Protein AF-A0AAT9HBM7-F1 (afdb_monomer_lite)

Secondary structure (DSSP, 8-state):
--SSSSHHHHHHHHHHHHHHHHHHHHHHHHHHHHHSTTHHHHHHHHHHHHHHHHHHHHHHHIIIIIHHHHHHHH--

pLDDT: mean 82.79, std 14.35, range [48.19, 97.12]

Foldseek 3Di:
DPPCLDPVNLVVVLVVVLVVLLVVLVVVLVVCLVPPPCSVVCSVVSNVVSVVVSVVVSVVVCCVSVVVSCCSNPPD

Radius of gyration: 16.89 Å; chains: 1; bounding box: 32×21×51 Å

InterPro domains:
  IPR000701 Succinate dehydrogenase/fumarate reductase type B, transmembrane subunit [PF01127] (4-58)
  IPR034804 Fumarate reductase/succinate dehydrogenase, transmembrane subunit [G3DSA:1.20.1300.10] (1-65)
  IPR034804 Fumarate reductase/succinate dehydrogenase, transmembrane subunit [SSF81343] (2-63)
  IPR039023 Succinate dehydrogenase membrane subunit SdhC, prokaryotes [PTHR41910] (1-73)

Organism: NCBI:txid3074435

Sequence (76 aa):
MATYKTPIVALLEYGLVAAILFHALNGLRVIAVDFWAKGARYQKQMLWTVVAIWVVLMLGAIYPVLGHAAREVFGS

Structure (mmCIF, N/CA/C/O backbone):
data_AF-A0AAT9HBM7-F1
#
_entry.id   AF-A0AAT9HBM7-F1
#
loop_
_atom_site.group_PDB
_atom_site.id
_atom_site.type_symbol
_atom_site.label_atom_id
_atom_site.label_alt_id
_atom_site.label_comp_id
_atom_site.label_asym_id
_atom_site.label_entity_id
_atom_site.label_seq_id
_atom_site.pdbx_PDB_ins_code
_atom_site.Cartn_x
_atom_site.Cartn_y
_atom_site.Cartn_z
_atom_site.occupancy
_atom_site.B_iso_or_equiv
_atom_site.auth_seq_id
_atom_site.auth_comp_id
_atom_site.auth_asym_id
_atom_site.auth_atom_id
_atom_site.pdbx_PDB_model_num
ATOM 1 N N . MET A 1 1 ? 15.349 11.811 -26.830 1.00 48.19 1 MET A N 1
ATOM 2 C CA . MET A 1 1 ? 14.206 10.889 -26.639 1.00 48.19 1 MET A CA 1
ATOM 3 C C . MET A 1 1 ? 14.704 9.459 -26.378 1.00 48.19 1 MET A C 1
ATOM 5 O O . MET A 1 1 ? 14.324 8.545 -27.091 1.00 48.19 1 MET A O 1
ATOM 9 N N . ALA A 1 2 ? 15.577 9.259 -25.380 1.00 56.03 2 ALA A N 1
ATOM 10 C CA . ALA A 1 2 ? 16.204 7.952 -25.107 1.00 56.03 2 ALA A CA 1
ATOM 11 C C . ALA A 1 2 ? 16.248 7.570 -23.611 1.00 56.03 2 ALA A C 1
ATOM 13 O O . ALA A 1 2 ? 16.568 6.439 -23.280 1.00 56.03 2 ALA A O 1
ATOM 14 N N . THR A 1 3 ? 15.899 8.482 -22.696 1.00 55.84 3 THR A N 1
ATOM 15 C CA . THR A 1 3 ? 16.060 8.260 -21.245 1.00 55.84 3 THR A CA 1
ATOM 16 C C . THR A 1 3 ? 14.882 7.514 -20.600 1.00 55.84 3 THR A C 1
ATOM 18 O O . THR A 1 3 ? 15.081 6.803 -19.623 1.00 55.84 3 THR A O 1
ATOM 21 N N . TYR A 1 4 ? 13.670 7.613 -21.161 1.00 48.81 4 TYR A N 1
ATOM 22 C CA . TYR A 1 4 ? 12.453 7.000 -20.594 1.00 48.81 4 TYR A CA 1
ATOM 23 C C . TYR A 1 4 ? 12.227 5.539 -21.003 1.00 48.81 4 TYR A C 1
ATOM 25 O O . TYR A 1 4 ? 11.475 4.830 -20.350 1.00 48.81 4 TYR A O 1
ATOM 33 N N . LYS A 1 5 ? 12.907 5.056 -22.048 1.00 54.56 5 LYS A N 1
ATOM 34 C CA . LYS A 1 5 ? 12.781 3.675 -22.537 1.00 54.56 5 LYS A CA 1
ATOM 35 C C . LYS A 1 5 ? 13.901 2.793 -21.996 1.00 54.56 5 LYS A C 1
ATOM 37 O O . LYS A 1 5 ? 14.671 2.220 -22.761 1.00 54.56 5 LYS A O 1
ATOM 42 N N . THR A 1 6 ? 14.051 2.742 -20.676 1.00 67.00 6 THR A N 1
ATOM 43 C CA . THR A 1 6 ? 15.040 1.860 -20.046 1.00 67.00 6 THR A CA 1
ATOM 44 C C . THR A 1 6 ? 14.353 0.918 -19.059 1.00 67.00 6 THR A C 1
ATOM 46 O O . THR A 1 6 ? 13.440 1.351 -18.353 1.00 67.00 6 THR A O 1
ATOM 49 N N . PRO A 1 7 ? 14.793 -0.352 -18.952 1.00 67.88 7 PRO A N 1
ATOM 50 C CA . PRO A 1 7 ? 14.243 -1.315 -17.990 1.00 67.88 7 PRO A CA 1
ATOM 51 C C . PRO A 1 7 ? 14.220 -0.799 -16.542 1.00 67.88 7 PRO A C 1
ATOM 53 O O . PRO A 1 7 ? 13.407 -1.231 -15.731 1.00 67.88 7 PRO A O 1
ATOM 56 N N . ILE A 1 8 ? 15.103 0.153 -16.228 1.00 78.81 8 ILE A N 1
ATOM 57 C CA . ILE A 1 8 ? 15.203 0.812 -14.926 1.00 78.81 8 ILE A CA 1
ATOM 58 C C . ILE A 1 8 ? 13.964 1.668 -14.645 1.00 78.81 8 ILE A C 1
ATOM 60 O O . ILE A 1 8 ? 13.400 1.567 -13.561 1.00 78.81 8 ILE A O 1
ATOM 64 N N . VAL A 1 9 ? 13.512 2.484 -15.602 1.00 80.06 9 VAL A N 1
ATOM 65 C CA . VAL A 1 9 ? 12.338 3.355 -15.411 1.00 80.06 9 VAL A CA 1
ATOM 66 C C . VAL A 1 9 ? 11.073 2.519 -15.223 1.00 80.06 9 VAL A C 1
ATOM 68 O O . VAL A 1 9 ? 10.316 2.782 -14.297 1.00 80.06 9 VAL A O 1
ATOM 71 N N . ALA A 1 10 ? 10.909 1.440 -15.991 1.00 77.88 10 ALA A N 1
ATOM 72 C CA . ALA A 1 10 ? 9.793 0.507 -15.823 1.00 77.88 10 ALA A CA 1
ATOM 73 C C . ALA A 1 10 ? 9.767 -0.153 -14.429 1.00 77.88 10 ALA A C 1
ATOM 75 O O . ALA A 1 10 ? 8.708 -0.324 -13.824 1.00 77.88 10 ALA A O 1
ATOM 76 N N . LEU A 1 11 ? 10.941 -0.499 -13.887 1.00 82.44 11 LEU A N 1
ATOM 77 C CA . LEU A 1 11 ? 11.060 -1.017 -12.523 1.00 82.44 11 L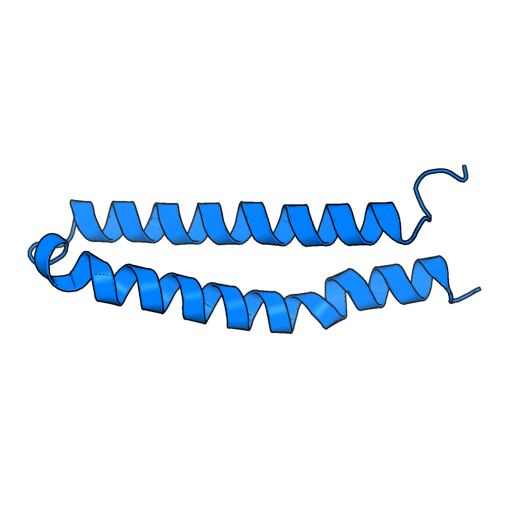EU A CA 1
ATOM 78 C C . LEU A 1 11 ? 10.675 0.047 -11.482 1.00 82.44 11 LEU A C 1
ATOM 80 O O . LEU A 1 11 ? 9.990 -0.266 -10.507 1.00 82.44 11 LEU A O 1
ATOM 84 N N . LEU A 1 12 ? 11.094 1.300 -11.689 1.00 88.12 12 LEU A N 1
ATOM 85 C CA . LEU A 1 12 ? 10.750 2.422 -10.812 1.00 88.12 12 LEU A CA 1
ATOM 86 C C . LEU A 1 12 ? 9.249 2.734 -10.846 1.00 88.12 12 LEU A C 1
ATOM 88 O O . LEU A 1 12 ? 8.659 2.954 -9.791 1.00 88.12 12 LEU A O 1
ATOM 92 N N . GLU A 1 13 ? 8.617 2.696 -12.017 1.00 85.44 13 GLU A N 1
ATOM 93 C CA . GLU A 1 13 ? 7.167 2.857 -12.171 1.00 85.44 13 GLU A CA 1
ATOM 94 C C . GLU A 1 13 ? 6.402 1.732 -11.471 1.00 85.44 13 GLU A C 1
ATOM 96 O O . GLU A 1 13 ? 5.474 1.995 -10.706 1.00 85.44 13 GLU A O 1
ATOM 101 N N . TYR A 1 14 ? 6.832 0.479 -11.638 1.00 87.06 14 TYR A N 1
ATOM 102 C CA . TYR A 1 14 ? 6.243 -0.647 -10.912 1.00 87.06 14 TYR A CA 1
ATOM 103 C C . TYR A 1 14 ? 6.417 -0.505 -9.389 1.00 87.06 14 TYR A C 1
ATOM 105 O O . TYR A 1 14 ? 5.482 -0.757 -8.624 1.00 87.06 14 TYR A O 1
ATOM 113 N N . GLY A 1 15 ? 7.585 -0.035 -8.938 1.00 91.00 15 GLY A N 1
ATOM 114 C CA . GLY A 1 15 ? 7.844 0.301 -7.537 1.00 91.00 15 GLY A CA 1
ATOM 115 C C . GLY A 1 15 ? 6.937 1.420 -7.011 1.00 91.00 15 GLY A C 1
ATOM 116 O O . GLY A 1 15 ? 6.430 1.332 -5.891 1.00 91.00 15 GLY A O 1
ATOM 117 N N . LEU A 1 16 ? 6.673 2.440 -7.829 1.00 92.62 16 LEU A N 1
ATOM 118 C CA . LEU A 1 16 ? 5.754 3.527 -7.500 1.00 92.62 16 LEU A CA 1
ATOM 119 C C . LEU A 1 16 ? 4.315 3.016 -7.348 1.00 92.62 16 LEU A C 1
ATOM 121 O O . LEU A 1 16 ? 3.653 3.352 -6.364 1.00 92.62 16 LEU A O 1
ATOM 125 N N . VAL A 1 17 ? 3.850 2.156 -8.264 1.00 91.69 17 VAL A N 1
ATOM 126 C CA . VAL A 1 17 ? 2.536 1.499 -8.154 1.00 91.69 17 VAL A CA 1
ATOM 127 C C . VAL A 1 17 ? 2.452 0.701 -6.852 1.00 91.69 17 VAL A C 1
ATOM 129 O O . VAL A 1 17 ? 1.490 0.860 -6.100 1.00 91.69 17 VAL A O 1
ATOM 132 N N . ALA A 1 18 ? 3.486 -0.084 -6.535 1.00 93.88 18 ALA A N 1
ATOM 133 C CA . ALA A 1 18 ? 3.582 -0.823 -5.277 1.00 93.88 18 ALA A CA 1
ATOM 134 C C . ALA A 1 18 ? 3.424 0.079 -4.044 1.00 93.88 18 ALA A C 1
ATOM 136 O O . ALA A 1 18 ? 2.627 -0.237 -3.153 1.00 93.88 18 ALA A O 1
ATOM 137 N N . ALA A 1 19 ? 4.149 1.198 -4.002 1.00 96.06 19 ALA A N 1
ATOM 138 C CA . ALA A 1 19 ? 4.126 2.132 -2.881 1.00 96.06 19 ALA A CA 1
ATOM 139 C C . ALA A 1 19 ? 2.750 2.793 -2.699 1.00 96.06 19 ALA A C 1
ATOM 141 O O . ALA A 1 19 ? 2.209 2.796 -1.589 1.00 96.06 19 ALA A O 1
ATOM 142 N N . ILE A 1 20 ? 2.158 3.308 -3.782 1.00 95.75 20 ILE A N 1
ATOM 143 C CA . ILE A 1 20 ? 0.858 3.995 -3.738 1.00 95.75 20 ILE A CA 1
ATOM 144 C C . ILE A 1 20 ? -0.255 3.016 -3.352 1.00 95.75 20 ILE A C 1
ATOM 146 O O . ILE A 1 20 ? -1.084 3.331 -2.495 1.00 95.75 20 ILE A O 1
ATOM 150 N N . LEU A 1 21 ? -0.253 1.809 -3.926 1.00 94.94 21 LEU A N 1
ATOM 151 C CA . LEU A 1 21 ? -1.264 0.794 -3.634 1.00 94.94 21 LEU A CA 1
ATOM 152 C C . LEU A 1 21 ? -1.214 0.364 -2.161 1.00 94.94 21 LEU A C 1
ATOM 154 O O . LEU A 1 21 ? -2.248 0.285 -1.495 1.00 94.94 21 LEU A O 1
ATOM 158 N N . PHE A 1 22 ? -0.011 0.130 -1.625 1.00 96.44 22 PHE A N 1
ATOM 159 C CA . PHE A 1 22 ? 0.161 -0.215 -0.212 1.00 96.44 22 PHE A CA 1
ATOM 160 C C . PHE A 1 22 ? -0.283 0.925 0.707 1.00 96.44 22 PHE A C 1
ATOM 162 O O . PHE A 1 22 ? -0.946 0.681 1.717 1.00 96.44 22 PHE A O 1
ATOM 169 N N . HIS A 1 23 ? 0.057 2.170 0.360 1.00 97.12 23 HIS A N 1
ATOM 170 C C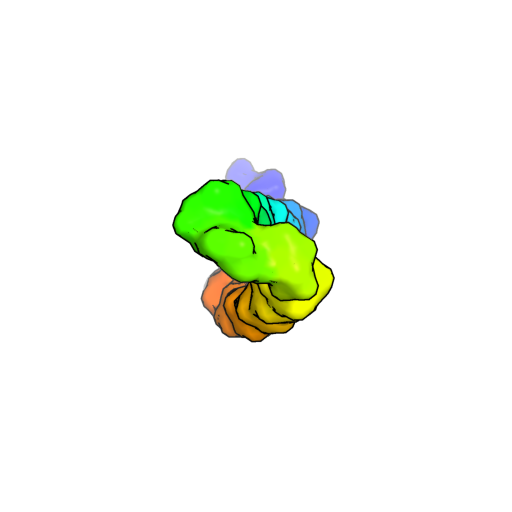A . HIS A 1 23 ? -0.332 3.350 1.127 1.00 97.12 23 HIS A CA 1
ATOM 171 C C . HIS A 1 23 ? -1.857 3.510 1.185 1.00 97.12 23 HIS A C 1
ATOM 173 O O . HIS A 1 23 ? -2.411 3.660 2.275 1.00 97.12 23 HIS A O 1
ATOM 179 N N . ALA A 1 24 ? -2.542 3.388 0.045 1.00 96.62 24 ALA A N 1
ATOM 180 C CA . ALA A 1 24 ? -3.999 3.477 -0.025 1.00 96.62 24 ALA A CA 1
ATOM 181 C C . ALA A 1 24 ? -4.687 2.385 0.817 1.00 96.62 24 ALA A C 1
ATOM 183 O O . ALA A 1 24 ? -5.578 2.682 1.618 1.00 96.62 24 ALA A O 1
ATOM 184 N N . LEU A 1 25 ? -4.237 1.129 0.704 1.00 96.69 25 LEU A N 1
ATOM 185 C CA . LEU A 1 25 ? -4.800 0.014 1.475 1.00 96.69 25 LEU A CA 1
ATOM 186 C C . LEU A 1 25 ? -4.527 0.149 2.982 1.00 96.69 25 LEU A C 1
ATOM 188 O O 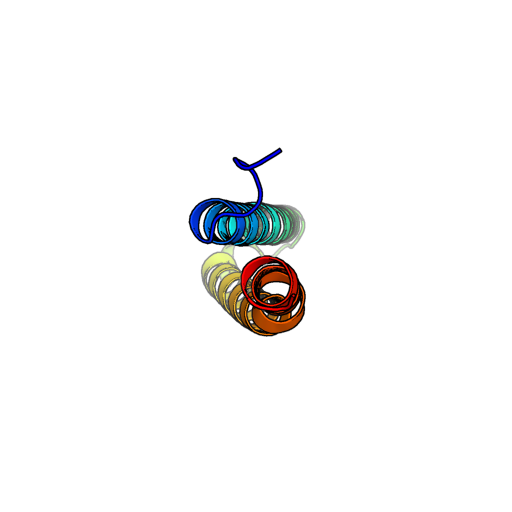. LEU A 1 25 ? -5.395 -0.156 3.803 1.00 96.69 25 LEU A O 1
ATOM 192 N N . ASN A 1 26 ? -3.350 0.644 3.370 1.00 95.25 26 ASN A N 1
ATOM 193 C CA . ASN A 1 26 ? -3.056 0.922 4.775 1.00 95.25 26 ASN A CA 1
ATOM 194 C C . ASN A 1 26 ? -3.867 2.086 5.334 1.00 95.25 26 ASN A C 1
ATOM 196 O O . ASN A 1 26 ? -4.284 2.006 6.488 1.00 95.25 26 ASN A O 1
ATOM 200 N N . GLY A 1 27 ? -4.107 3.134 4.544 1.00 94.06 27 GLY A N 1
ATOM 201 C CA . GLY A 1 27 ? -5.009 4.219 4.922 1.00 94.06 27 GLY A CA 1
ATOM 202 C C . GLY A 1 27 ? -6.402 3.679 5.243 1.00 94.06 27 GLY A C 1
ATOM 203 O O . GLY A 1 27 ? -6.929 3.937 6.324 1.00 94.06 27 GLY A O 1
ATOM 204 N N . LEU A 1 28 ? -6.944 2.818 4.372 1.00 94.75 28 LEU A N 1
ATOM 205 C CA . LEU A 1 28 ? -8.238 2.168 4.600 1.00 94.75 28 LEU A CA 1
ATOM 206 C C . LEU A 1 28 ? -8.246 1.298 5.867 1.00 94.75 28 LEU A C 1
ATOM 208 O O . LEU A 1 28 ? -9.214 1.325 6.625 1.00 94.75 28 LEU A O 1
ATOM 212 N N . ARG A 1 29 ? -7.164 0.558 6.134 1.00 94.44 29 ARG A N 1
ATOM 213 C CA . ARG A 1 29 ? -7.010 -0.217 7.376 1.00 94.44 29 ARG A CA 1
ATOM 214 C C . ARG A 1 29 ? -7.049 0.673 8.610 1.00 94.44 29 ARG A C 1
ATOM 216 O O . ARG A 1 29 ? -7.713 0.305 9.570 1.00 94.44 29 ARG A O 1
ATOM 223 N N . VAL A 1 30 ? -6.323 1.791 8.612 1.00 94.06 30 VAL A N 1
ATOM 224 C CA . VAL A 1 30 ? -6.295 2.720 9.755 1.00 94.06 30 VAL A CA 1
ATOM 225 C C . VAL A 1 30 ? -7.689 3.291 10.002 1.00 94.06 30 VAL A C 1
ATOM 227 O O . VAL A 1 30 ? -8.193 3.152 11.108 1.00 94.06 30 VAL A O 1
ATOM 230 N N . ILE A 1 31 ? -8.366 3.774 8.955 1.00 94.69 31 ILE A N 1
ATOM 231 C CA . ILE A 1 31 ? -9.762 4.234 9.045 1.00 94.69 31 ILE A CA 1
ATOM 232 C C . ILE A 1 31 ? -10.654 3.127 9.628 1.00 94.69 31 ILE A C 1
ATOM 234 O O . ILE A 1 31 ? -11.402 3.351 10.576 1.00 94.69 31 ILE A O 1
ATOM 238 N N . ALA A 1 32 ? -10.555 1.901 9.112 1.00 91.88 32 ALA A N 1
ATOM 239 C CA . ALA A 1 32 ? -11.345 0.785 9.621 1.00 91.88 32 ALA A CA 1
ATOM 240 C C . ALA A 1 32 ? -11.032 0.462 11.093 1.00 91.88 32 ALA A C 1
ATOM 242 O O . ALA A 1 32 ? -11.935 0.088 11.830 1.00 91.88 32 ALA A O 1
ATOM 243 N N . VAL A 1 33 ? -9.784 0.606 11.541 1.00 91.12 33 VAL A N 1
ATOM 244 C CA . VAL A 1 33 ? -9.410 0.416 12.950 1.00 91.12 33 VAL A CA 1
ATOM 245 C C . VAL A 1 33 ? -10.005 1.508 13.840 1.00 91.12 33 VAL A C 1
ATOM 247 O O . VAL A 1 33 ? -10.496 1.175 14.919 1.00 91.12 33 VAL A O 1
ATOM 250 N N . ASP A 1 34 ? -10.000 2.761 13.387 1.00 90.06 34 ASP A N 1
ATOM 251 C CA . ASP A 1 34 ? -10.462 3.919 14.163 1.00 90.06 34 ASP A CA 1
ATOM 252 C C . ASP A 1 34 ? -11.989 3.946 14.318 1.00 90.06 34 ASP A C 1
ATOM 254 O O . ASP A 1 34 ? -12.507 4.312 15.373 1.00 90.06 34 ASP A O 1
ATOM 258 N N . PHE A 1 35 ? -12.725 3.512 13.290 1.00 91.50 35 PHE A N 1
ATOM 259 C CA . PHE A 1 35 ? -14.192 3.557 13.281 1.00 91.50 35 PHE A CA 1
ATOM 260 C C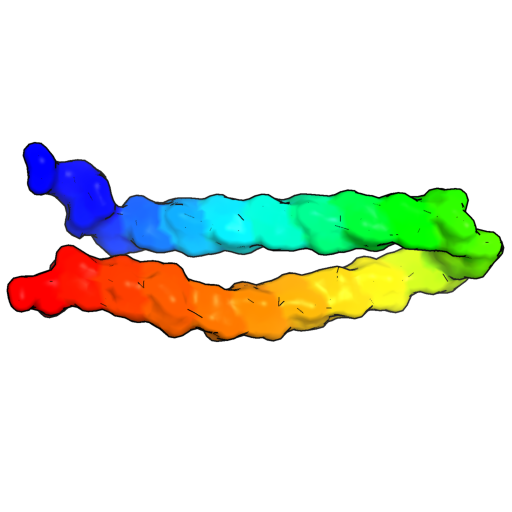 . PHE A 1 35 ? -14.874 2.231 13.664 1.00 91.50 35 PHE A C 1
ATOM 262 O O . PHE A 1 35 ? -16.096 2.193 13.816 1.00 91.50 35 PHE A O 1
ATOM 269 N N . TRP A 1 36 ? -14.133 1.133 13.848 1.00 88.31 36 TRP A N 1
ATOM 270 C CA . TRP A 1 36 ? -14.703 -0.175 14.196 1.00 88.31 36 TRP A CA 1
ATOM 271 C C . TRP A 1 36 ? -14.491 -0.502 15.682 1.00 88.31 36 TRP A C 1
ATOM 273 O O . TRP A 1 36 ? -13.364 -0.595 16.156 1.00 88.31 36 TRP A O 1
ATOM 283 N N . ALA A 1 37 ? -15.564 -0.806 16.423 1.00 81.94 37 ALA A N 1
ATOM 284 C CA . ALA A 1 37 ? -15.516 -1.047 17.879 1.00 81.94 37 ALA A CA 1
ATOM 285 C C . ALA A 1 37 ? -14.573 -2.192 18.329 1.00 81.94 37 ALA A C 1
ATOM 287 O O . ALA A 1 37 ? -14.088 -2.222 19.455 1.00 81.94 37 ALA A O 1
ATOM 288 N N . LYS A 1 38 ? -14.309 -3.160 17.446 1.00 84.56 38 LYS A N 1
ATOM 289 C CA . LYS A 1 38 ? -13.327 -4.257 17.617 1.00 84.56 38 LYS A CA 1
ATOM 290 C C . LYS A 1 38 ? -12.012 -4.048 16.839 1.00 84.56 38 LYS A C 1
ATOM 292 O O . LYS A 1 38 ? -11.234 -4.993 16.726 1.00 84.56 38 LYS A O 1
ATOM 297 N N . GLY A 1 39 ? -11.767 -2.860 16.284 1.00 76.50 39 GLY A N 1
ATOM 298 C CA . GLY A 1 39 ? -10.636 -2.565 15.400 1.00 76.50 39 GLY A CA 1
ATOM 299 C C . GLY A 1 39 ? -9.298 -2.855 16.074 1.00 76.50 39 GLY A C 1
ATOM 300 O O . GLY A 1 39 ? -8.484 -3.597 15.531 1.00 76.50 39 GLY A O 1
ATOM 301 N N . ALA A 1 40 ? -9.136 -2.408 17.325 1.00 81.06 40 ALA A N 1
ATOM 302 C CA . ALA A 1 40 ? -7.956 -2.672 18.156 1.00 81.06 40 ALA A CA 1
ATOM 303 C C . ALA A 1 40 ? -7.668 -4.172 18.380 1.00 81.06 40 ALA A C 1
ATOM 305 O O . ALA A 1 40 ? -6.513 -4.577 18.476 1.00 81.06 40 ALA A O 1
ATOM 306 N N . ARG A 1 41 ? -8.704 -5.022 18.410 1.00 87.94 41 ARG A N 1
ATOM 307 C CA . ARG A 1 41 ? -8.548 -6.473 18.609 1.00 87.94 41 ARG A CA 1
ATOM 308 C C . ARG A 1 41 ? -8.032 -7.185 17.359 1.00 87.94 41 ARG A C 1
ATOM 310 O O . ARG A 1 41 ? -7.348 -8.198 17.485 1.00 87.94 41 ARG A O 1
ATOM 317 N N . TYR A 1 42 ? -8.375 -6.681 16.174 1.00 90.56 42 TYR A N 1
ATOM 318 C CA . TYR A 1 42 ? -8.086 -7.340 14.899 1.00 90.56 42 TYR A CA 1
ATOM 319 C C . TYR A 1 42 ? -6.985 -6.663 14.075 1.00 90.56 42 TYR A C 1
ATOM 321 O O . TYR A 1 42 ? -6.747 -7.070 12.941 1.00 90.56 42 TYR A O 1
ATOM 329 N N . GLN A 1 43 ? -6.267 -5.677 14.626 1.00 88.62 43 GLN A N 1
ATOM 330 C CA . GLN A 1 43 ? -5.250 -4.906 13.890 1.00 88.62 43 GLN A CA 1
ATOM 331 C C . GLN A 1 43 ? -4.219 -5.792 13.176 1.00 88.62 43 GLN A C 1
ATOM 333 O O . GLN A 1 43 ? -3.878 -5.538 12.019 1.00 88.62 43 GLN A O 1
ATOM 338 N N . LYS A 1 44 ? -3.755 -6.867 13.830 1.00 90.62 44 LYS A N 1
ATOM 339 C CA . LYS A 1 44 ? -2.792 -7.804 13.236 1.00 90.62 44 LYS A CA 1
ATOM 340 C C . LYS A 1 44 ? -3.403 -8.575 12.065 1.00 90.62 44 LYS A C 1
ATOM 342 O O . LYS A 1 44 ? -2.761 -8.666 11.022 1.00 90.62 44 LYS A O 1
ATOM 347 N N . GLN A 1 45 ? -4.625 -9.102 12.201 1.00 92.44 45 GLN A N 1
ATOM 348 C CA . GLN A 1 45 ? -5.313 -9.754 11.080 1.00 92.44 45 GLN A CA 1
ATOM 349 C C . GLN A 1 45 ? -5.546 -8.771 9.929 1.00 92.44 45 GLN A C 1
ATOM 351 O O . GLN A 1 45 ? -5.282 -9.115 8.785 1.00 92.44 45 GLN A O 1
ATOM 356 N N . MET A 1 46 ? -5.966 -7.538 10.222 1.00 90.81 46 MET A N 1
ATOM 357 C CA . MET A 1 46 ? -6.220 -6.517 9.202 1.00 90.81 46 MET A CA 1
ATOM 358 C C . MET A 1 46 ? -4.949 -6.145 8.428 1.00 90.81 46 MET A C 1
ATOM 360 O O . MET A 1 46 ? -5.012 -5.967 7.215 1.00 90.81 46 MET A O 1
ATOM 364 N N . LEU A 1 47 ? -3.788 -6.081 9.094 1.00 93.56 47 LEU A N 1
ATOM 365 C CA . LEU A 1 47 ? -2.500 -5.899 8.420 1.00 93.56 47 LEU A CA 1
ATOM 366 C C . LEU A 1 47 ? -2.207 -7.050 7.451 1.00 93.56 47 LEU A C 1
ATOM 368 O O . LEU A 1 47 ? -1.886 -6.796 6.293 1.00 93.56 47 LEU A O 1
ATOM 372 N N . TRP A 1 48 ? -2.335 -8.302 7.899 1.00 95.81 48 TRP A N 1
ATOM 373 C CA . TRP A 1 48 ? -2.087 -9.465 7.042 1.00 95.81 48 TRP A CA 1
ATOM 374 C C . TRP A 1 48 ? -3.063 -9.543 5.870 1.00 95.81 48 TRP A C 1
ATOM 376 O O . TRP A 1 48 ? -2.646 -9.863 4.761 1.00 95.81 48 TRP A O 1
ATOM 386 N N . THR A 1 49 ? -4.327 -9.174 6.080 1.00 95.06 49 THR A N 1
ATOM 387 C CA . THR A 1 49 ? -5.316 -9.050 5.005 1.00 95.06 49 THR A CA 1
ATOM 388 C C . THR A 1 49 ? -4.902 -7.989 3.988 1.00 95.06 49 THR A C 1
ATOM 390 O O . THR A 1 49 ? -4.922 -8.263 2.791 1.00 95.06 49 THR A O 1
ATOM 393 N N . VAL A 1 50 ? -4.472 -6.803 4.435 1.00 96.12 50 VAL A N 1
ATOM 394 C CA . VAL A 1 50 ? -3.968 -5.753 3.534 1.00 96.12 50 VAL A CA 1
ATOM 395 C C . VAL A 1 50 ? -2.758 -6.232 2.743 1.00 96.12 50 VAL A C 1
ATOM 397 O O . VAL A 1 50 ? -2.719 -6.031 1.534 1.00 96.12 50 VAL A O 1
ATOM 400 N N . VAL A 1 51 ? -1.797 -6.892 3.392 1.00 96.12 51 VAL A N 1
ATOM 401 C CA . VAL A 1 51 ? -0.610 -7.434 2.718 1.00 96.12 51 VAL A CA 1
ATOM 402 C C . VAL A 1 51 ? -1.006 -8.494 1.690 1.00 96.12 51 VAL A C 1
ATOM 404 O O . VAL A 1 51 ? -0.515 -8.450 0.567 1.00 96.12 51 VAL A O 1
ATOM 407 N N . ALA A 1 52 ? -1.921 -9.407 2.025 1.00 96.75 52 ALA A N 1
ATOM 408 C CA . ALA A 1 52 ? -2.393 -10.432 1.096 1.00 96.75 52 ALA A CA 1
ATOM 409 C C . ALA A 1 52 ? -3.087 -9.818 -0.130 1.00 96.75 52 ALA A C 1
ATOM 411 O O . ALA A 1 52 ? -2.755 -10.169 -1.262 1.00 96.75 52 ALA A O 1
ATOM 412 N N . ILE A 1 53 ? -3.998 -8.861 0.082 1.00 96.44 53 ILE A N 1
ATOM 413 C CA . ILE A 1 53 ? -4.674 -8.136 -1.004 1.00 96.44 53 ILE A CA 1
ATOM 414 C C . ILE A 1 53 ? -3.651 -7.383 -1.856 1.00 96.44 53 ILE A C 1
ATOM 416 O O . ILE A 1 53 ? -3.698 -7.459 -3.081 1.00 96.44 53 ILE A O 1
ATOM 420 N N . TRP A 1 54 ? -2.705 -6.695 -1.217 1.00 96.25 54 TRP A N 1
ATOM 421 C CA . TRP A 1 54 ? -1.642 -5.976 -1.907 1.00 96.25 54 TRP A CA 1
ATOM 422 C C . TRP A 1 54 ? -0.815 -6.917 -2.790 1.00 96.25 54 TRP A C 1
ATOM 424 O O . TRP A 1 54 ? -0.645 -6.624 -3.968 1.00 96.25 54 TRP A O 1
ATOM 434 N N . VAL A 1 55 ? -0.382 -8.079 -2.286 1.00 95.62 55 VAL A N 1
ATOM 435 C CA . VAL A 1 55 ? 0.364 -9.070 -3.085 1.00 95.62 55 VAL A CA 1
ATOM 436 C C . VAL A 1 55 ? -0.460 -9.551 -4.280 1.00 95.62 55 VAL A C 1
ATOM 438 O O . VAL A 1 55 ? 0.058 -9.581 -5.393 1.00 95.62 55 VAL A O 1
ATOM 441 N N . VAL A 1 56 ? -1.738 -9.892 -4.085 1.00 95.75 56 VAL A N 1
ATOM 442 C CA . VAL A 1 56 ? -2.618 -10.349 -5.177 1.00 95.75 56 VAL A CA 1
ATOM 443 C C . VAL A 1 56 ? -2.770 -9.274 -6.255 1.00 95.75 56 VAL A C 1
ATOM 445 O O . VAL A 1 56 ? -2.652 -9.571 -7.444 1.00 95.75 56 VAL A O 1
ATOM 448 N N . LEU A 1 57 ? -2.982 -8.021 -5.855 1.00 93.25 57 LEU A N 1
ATOM 449 C CA . LEU A 1 57 ? -3.093 -6.902 -6.789 1.00 93.25 57 LEU A CA 1
ATOM 450 C C . LEU A 1 57 ? -1.766 -6.614 -7.497 1.00 93.25 57 LEU A C 1
ATOM 452 O O . LEU A 1 57 ? -1.778 -6.357 -8.697 1.00 93.25 57 LEU A O 1
ATOM 456 N N . MET A 1 58 ? -0.630 -6.715 -6.802 1.00 92.38 58 MET A N 1
ATOM 457 C CA . MET A 1 58 ? 0.689 -6.570 -7.421 1.00 92.38 58 MET A CA 1
ATOM 458 C C . MET A 1 58 ? 0.946 -7.672 -8.448 1.00 92.38 58 MET A C 1
ATOM 460 O O . MET A 1 58 ? 1.370 -7.363 -9.555 1.00 92.38 58 MET A O 1
ATOM 464 N N . LEU A 1 59 ? 0.609 -8.931 -8.142 1.00 90.38 59 LEU A N 1
ATOM 465 C CA . LEU A 1 59 ? 0.693 -10.035 -9.105 1.00 90.38 59 LEU A CA 1
ATOM 466 C C . LEU A 1 59 ? -0.171 -9.772 -10.346 1.00 90.38 59 LEU A C 1
ATOM 468 O O . LEU A 1 59 ? 0.283 -9.989 -11.467 1.00 90.38 59 LEU A O 1
ATOM 472 N N . GLY A 1 60 ? -1.387 -9.252 -10.156 1.00 87.44 60 GLY A N 1
ATOM 473 C CA . GLY A 1 60 ? -2.251 -8.822 -11.257 1.00 87.44 60 GLY A CA 1
ATOM 474 C C . GLY A 1 60 ? -1.690 -7.631 -12.040 1.00 87.44 60 GLY A C 1
ATOM 475 O O . GLY A 1 60 ? -1.869 -7.567 -13.252 1.00 87.44 60 GLY A O 1
ATOM 476 N N . ALA A 1 61 ? -0.977 -6.718 -11.376 1.00 84.31 61 ALA A N 1
ATOM 477 C CA . ALA A 1 61 ? -0.361 -5.540 -11.979 1.00 84.31 61 ALA A CA 1
ATOM 478 C C . ALA A 1 61 ? 0.920 -5.857 -12.770 1.00 84.31 61 ALA A C 1
ATOM 480 O O . ALA A 1 61 ? 1.302 -5.060 -13.625 1.00 84.31 61 ALA A O 1
ATOM 481 N N . ILE A 1 62 ? 1.552 -7.020 -12.564 1.00 80.25 62 ILE A N 1
ATOM 482 C CA . ILE A 1 62 ? 2.730 -7.452 -13.339 1.00 80.25 62 ILE A CA 1
ATOM 483 C C . ILE A 1 62 ? 2.424 -7.449 -14.840 1.00 80.25 62 ILE A C 1
ATOM 485 O O . ILE A 1 62 ? 3.162 -6.851 -15.616 1.00 80.25 62 ILE A O 1
ATOM 489 N N . TYR A 1 63 ? 1.331 -8.084 -15.265 1.00 75.19 63 TYR A N 1
ATOM 490 C CA . TYR A 1 63 ? 1.017 -8.214 -16.689 1.00 75.19 63 TYR A CA 1
ATOM 491 C C . TYR A 1 63 ? 0.725 -6.872 -17.392 1.00 75.19 63 TYR A C 1
ATOM 493 O O . TYR A 1 63 ? 1.330 -6.615 -18.430 1.00 75.19 63 TYR A O 1
ATOM 501 N N . PRO A 1 64 ? -0.139 -5.977 -16.874 1.00 73.50 64 PRO A N 1
ATOM 502 C CA . PRO A 1 64 ? -0.351 -4.677 -17.493 1.00 73.50 64 PRO A CA 1
ATOM 503 C C . PRO A 1 64 ? 0.862 -3.753 -17.331 1.00 73.50 64 PRO A C 1
ATOM 505 O O . PRO A 1 64 ? 1.230 -3.110 -18.301 1.00 73.50 64 PRO A O 1
ATOM 508 N N . VAL A 1 65 ? 1.529 -3.686 -16.179 1.00 72.75 65 VAL A N 1
ATOM 509 C CA . VAL A 1 65 ? 2.600 -2.691 -15.980 1.00 72.75 65 VAL A CA 1
ATOM 510 C C . VAL A 1 65 ? 3.902 -3.139 -16.645 1.00 72.75 65 VAL A C 1
ATOM 512 O O . VAL A 1 65 ? 4.456 -2.426 -17.478 1.00 72.75 65 VAL A O 1
ATOM 515 N N . LEU A 1 66 ? 4.368 -4.355 -16.352 1.00 68.25 66 LEU A N 1
ATOM 516 C CA . LEU A 1 66 ? 5.613 -4.869 -16.926 1.00 68.25 66 LEU A CA 1
ATOM 517 C C 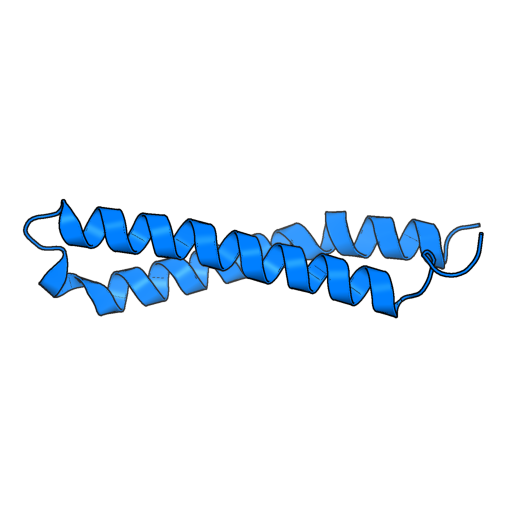. LEU A 1 66 ? 5.417 -5.432 -18.335 1.00 68.25 66 LEU A C 1
ATOM 519 O O . LEU A 1 66 ? 6.361 -5.412 -19.115 1.00 68.25 66 LEU A O 1
ATOM 523 N N . GLY A 1 67 ? 4.219 -5.891 -18.706 1.00 65.06 67 GLY A N 1
ATOM 524 C CA . GLY A 1 67 ? 3.942 -6.345 -20.073 1.00 65.06 67 GLY A CA 1
ATOM 525 C C . GLY A 1 67 ? 3.852 -5.203 -21.089 1.00 65.06 67 GLY A C 1
ATOM 526 O O . GLY A 1 67 ? 4.349 -5.367 -22.203 1.00 65.06 67 GLY A O 1
ATOM 527 N N . HIS A 1 68 ? 3.291 -4.040 -20.722 1.00 64.00 68 HIS A N 1
ATOM 528 C CA . HIS A 1 68 ? 3.365 -2.847 -21.580 1.00 64.00 68 HIS A CA 1
ATOM 529 C C . HIS A 1 68 ? 4.805 -2.345 -21.674 1.00 64.00 68 HIS A C 1
ATOM 531 O O . HIS A 1 68 ? 5.309 -2.185 -22.782 1.00 64.00 68 HIS A O 1
ATOM 537 N N . ALA A 1 69 ? 5.503 -2.228 -20.540 1.00 61.66 69 ALA A N 1
ATOM 538 C CA . ALA A 1 69 ? 6.904 -1.820 -20.533 1.00 61.66 69 ALA A CA 1
ATOM 539 C C . ALA A 1 69 ? 7.804 -2.780 -21.334 1.00 61.66 69 ALA A C 1
ATOM 541 O O . ALA A 1 69 ? 8.656 -2.338 -22.096 1.00 61.66 69 ALA A O 1
ATOM 542 N N . ALA A 1 70 ? 7.600 -4.098 -21.237 1.00 60.47 70 ALA A N 1
ATOM 543 C CA . ALA A 1 70 ? 8.361 -5.079 -22.011 1.00 60.47 70 ALA A CA 1
ATOM 544 C C . ALA A 1 70 ? 8.075 -4.978 -23.515 1.00 60.47 70 ALA A C 1
ATOM 546 O O . ALA A 1 70 ? 8.997 -5.111 -24.315 1.00 60.47 70 ALA A O 1
ATOM 547 N N . ARG A 1 71 ? 6.827 -4.706 -23.915 1.00 63.56 71 ARG A N 1
ATOM 548 C CA . ARG A 1 71 ? 6.482 -4.459 -25.323 1.00 63.56 71 ARG A CA 1
ATOM 549 C C . ARG A 1 71 ? 7.054 -3.143 -25.838 1.00 63.56 71 ARG A C 1
ATOM 551 O O . ARG A 1 71 ? 7.492 -3.107 -26.974 1.00 63.56 71 ARG A O 1
ATOM 558 N N . GLU A 1 72 ? 7.112 -2.100 -25.018 1.00 62.22 72 GLU A N 1
ATOM 559 C CA . GLU A 1 72 ? 7.713 -0.814 -25.399 1.00 62.22 72 GLU A CA 1
ATOM 560 C C . GLU A 1 72 ? 9.248 -0.825 -25.420 1.00 62.22 72 GLU A C 1
ATOM 562 O O . GLU A 1 72 ? 9.854 -0.008 -26.121 1.00 62.22 72 GLU A O 1
ATOM 567 N N . VAL A 1 73 ? 9.873 -1.713 -24.637 1.00 58.94 73 VAL A N 1
ATOM 568 C CA . VAL A 1 73 ? 11.335 -1.858 -24.525 1.00 58.94 73 VAL A CA 1
ATOM 569 C C . VAL A 1 73 ? 11.895 -2.904 -25.498 1.00 58.94 73 VAL A C 1
ATOM 571 O O . VAL A 1 73 ? 12.985 -2.697 -26.026 1.00 58.94 73 VAL A O 1
ATOM 574 N N . PHE A 1 74 ? 11.183 -4.009 -25.749 1.00 64.62 74 PHE A N 1
ATOM 575 C CA . PHE A 1 74 ? 11.661 -5.134 -26.573 1.00 64.62 74 PHE A CA 1
ATOM 576 C C . PHE A 1 74 ? 10.825 -5.407 -27.833 1.00 64.62 74 PHE A C 1
ATOM 578 O O . PHE A 1 74 ? 11.257 -6.187 -28.679 1.00 64.62 74 PHE A O 1
ATOM 585 N N . GLY A 1 75 ? 9.644 -4.801 -27.977 1.00 59.41 75 GLY A N 1
ATOM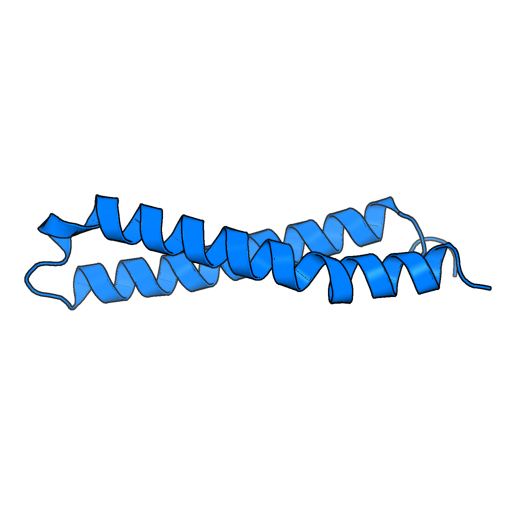 586 C CA . GLY A 1 75 ? 8.873 -4.820 -29.219 1.00 59.41 75 GLY A CA 1
ATOM 587 C C . GLY A 1 75 ? 9.222 -3.606 -30.076 1.00 59.41 75 GLY A C 1
ATOM 588 O O . GLY A 1 75 ? 9.060 -2.472 -29.630 1.00 59.41 75 GLY A O 1
ATOM 589 N N . SER A 1 76 ? 9.734 -3.861 -31.283 1.00 50.66 76 SER A N 1
ATOM 590 C CA . SER A 1 76 ? 9.952 -2.863 -32.342 1.00 50.66 76 SER A CA 1
ATOM 591 C C . SER A 1 76 ? 8.640 -2.303 -32.872 1.00 50.66 76 SER A C 1
ATOM 593 O O . SER A 1 76 ? 7.778 -3.150 -33.208 1.00 50.66 76 SER A O 1
#